Protein AF-A0A496AYQ1-F1 (afdb_monomer)

Radius of gyration: 11.92 Å; Cα contacts (8 Å, |Δi|>4): 81; chains: 1; bounding box: 30×20×38 Å

Solvent-accessible surface area (backbone atoms only — not comparable to full-atom values): 3501 Å² total; per-residue (Å²): 131,53,75,65,60,53,52,46,54,54,51,48,54,54,39,45,75,71,61,30,47,75,35,48,60,92,68,66,57,59,74,80,36,61,29,25,32,30,32,63,33,81,46,76,93,86,40,67,38,70,64,46,80,46,67,74,41,83,132

Secondary structure (DSSP, 8-state):
--HHHHHHHHHHHHHHHTT-EEEEGGG--TTSSSEEEEEEEE-GGG-EEEEEEEES---

pLDDT: mean 89.69, std 9.53, range [45.84, 98.0]

Mean predicted aligned error: 4.27 Å

Structure (mmCIF, N/CA/C/O backbone):
data_AF-A0A496AYQ1-F1
#
_entry.id   AF-A0A496AYQ1-F1
#
loop_
_atom_site.group_PDB
_atom_site.id
_atom_site.type_symbol
_atom_site.label_atom_id
_atom_site.label_alt_id
_atom_site.label_comp_id
_atom_site.label_asym_id
_atom_site.label_entity_id
_atom_site.label_seq_id
_atom_site.pdbx_PDB_ins_code
_atom_site.Cartn_x
_atom_site.Cartn_y
_atom_site.Cartn_z
_atom_site.occupancy
_atom_site.B_iso_or_equiv
_atom_site.auth_seq_id
_atom_site.auth_comp_id
_atom_site.auth_asym_id
_atom_site.auth_atom_id
_atom_site.pdbx_PDB_model_num
ATOM 1 N N . MET A 1 1 ? 5.865 0.688 20.530 1.00 73.25 1 MET A N 1
ATOM 2 C CA . MET A 1 1 ? 5.357 1.036 19.186 1.00 73.25 1 MET A CA 1
ATOM 3 C C . MET A 1 1 ? 5.666 2.503 18.934 1.00 73.25 1 MET A C 1
ATOM 5 O O . MET A 1 1 ? 5.292 3.314 19.772 1.00 73.25 1 MET A O 1
ATOM 9 N N . THR A 1 2 ? 6.393 2.833 17.863 1.00 94.00 2 THR A N 1
ATOM 10 C CA . THR A 1 2 ? 6.661 4.233 17.480 1.00 94.00 2 THR A CA 1
ATOM 11 C C . THR A 1 2 ? 5.397 4.883 16.900 1.00 94.00 2 THR A C 1
ATOM 13 O O . THR A 1 2 ? 4.491 4.153 16.477 1.00 94.00 2 THR A O 1
ATOM 16 N N . PRO A 1 3 ? 5.297 6.225 16.867 1.00 95.12 3 PRO A N 1
ATOM 17 C CA . PRO A 1 3 ? 4.191 6.909 16.193 1.00 95.12 3 PRO A CA 1
ATOM 18 C C . PRO A 1 3 ? 4.019 6.444 14.738 1.00 95.12 3 PRO A C 1
ATOM 20 O O . PRO A 1 3 ? 2.905 6.144 14.316 1.00 95.12 3 PRO A O 1
ATOM 23 N N . GLU A 1 4 ? 5.123 6.261 14.016 1.00 92.81 4 GLU A N 1
ATOM 24 C CA . GLU A 1 4 ? 5.156 5.772 12.638 1.00 92.81 4 GLU A CA 1
ATOM 25 C C . GLU A 1 4 ? 4.645 4.331 12.529 1.00 92.81 4 GLU A C 1
ATOM 27 O O . GLU A 1 4 ? 3.847 4.026 11.647 1.00 92.81 4 GLU A O 1
ATOM 32 N N . ALA A 1 5 ? 5.013 3.446 13.462 1.00 93.12 5 ALA A N 1
ATOM 33 C CA . ALA A 1 5 ? 4.500 2.075 13.489 1.00 93.12 5 ALA A CA 1
ATOM 34 C C . ALA A 1 5 ? 2.993 2.012 13.802 1.00 93.12 5 ALA A C 1
ATOM 36 O O . ALA A 1 5 ? 2.300 1.104 13.339 1.00 93.12 5 ALA A O 1
ATOM 37 N N . LYS A 1 6 ? 2.470 2.972 14.576 1.00 95.44 6 LYS A N 1
ATOM 38 C CA . LYS A 1 6 ? 1.025 3.107 14.810 1.00 95.44 6 LYS A CA 1
ATOM 39 C C . LYS A 1 6 ? 0.311 3.595 13.553 1.00 95.44 6 LYS A C 1
ATO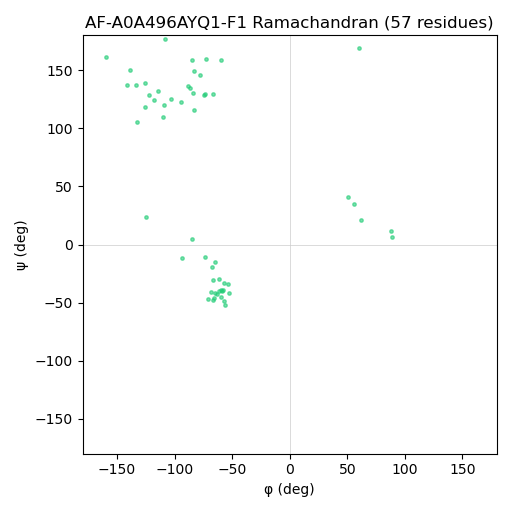M 41 O O . LYS A 1 6 ? -0.703 3.021 13.173 1.00 95.44 6 LYS A O 1
ATOM 46 N N . ALA A 1 7 ? 0.847 4.630 12.908 1.00 95.12 7 ALA A N 1
ATOM 47 C CA . ALA A 1 7 ? 0.305 5.152 11.657 1.00 95.12 7 ALA A CA 1
ATOM 48 C C . ALA A 1 7 ? 0.291 4.074 10.564 1.00 95.12 7 ALA A C 1
ATOM 50 O O . ALA A 1 7 ? -0.699 3.945 9.850 1.00 95.12 7 ALA A O 1
ATOM 51 N N . ARG A 1 8 ? 1.346 3.252 10.494 1.00 95.38 8 ARG A N 1
ATOM 52 C CA . ARG A 1 8 ? 1.467 2.156 9.531 1.00 95.38 8 ARG A CA 1
ATOM 53 C C . ARG A 1 8 ? 0.312 1.160 9.630 1.00 95.38 8 ARG A C 1
ATOM 55 O O . ARG A 1 8 ? -0.337 0.933 8.624 1.00 95.38 8 ARG A O 1
ATOM 62 N N . GLN A 1 9 ? -0.032 0.699 10.833 1.00 95.81 9 GLN A N 1
ATOM 63 C CA . GLN A 1 9 ? -1.175 -0.205 11.045 1.00 95.81 9 GLN A CA 1
ATOM 64 C C . GLN A 1 9 ? -2.515 0.391 10.595 1.00 95.81 9 GLN A C 1
ATOM 66 O O . GLN A 1 9 ? -3.351 -0.316 10.031 1.00 95.81 9 GLN A O 1
ATOM 71 N N . THR A 1 10 ? -2.727 1.690 10.830 1.00 96.88 10 THR A N 1
ATOM 72 C CA . THR A 1 10 ? -3.938 2.375 10.358 1.00 96.88 10 THR A CA 1
ATOM 73 C C . THR A 1 10 ? -3.976 2.422 8.833 1.00 96.88 10 THR A C 1
ATOM 75 O O . THR A 1 10 ? -5.004 2.107 8.240 1.00 96.88 10 THR A O 1
ATOM 78 N N . ILE A 1 11 ? -2.860 2.789 8.196 1.00 96.81 11 ILE A N 1
ATOM 79 C CA . ILE A 1 11 ? -2.755 2.866 6.733 1.00 96.81 11 ILE A CA 1
ATOM 80 C C . ILE A 1 11 ? -2.945 1.481 6.112 1.00 96.81 11 ILE A C 1
ATOM 82 O O . ILE A 1 11 ? -3.689 1.354 5.145 1.00 96.81 11 ILE A O 1
ATOM 86 N N . ASP A 1 12 ? -2.337 0.453 6.703 1.00 96.81 12 ASP A N 1
ATOM 87 C CA . ASP A 1 12 ? -2.482 -0.932 6.269 1.00 96.81 12 ASP A CA 1
ATOM 88 C C . ASP A 1 12 ? -3.951 -1.357 6.260 1.00 96.81 12 ASP A C 1
ATOM 90 O O . ASP A 1 12 ? -4.488 -1.740 5.224 1.00 96.81 12 ASP A O 1
ATOM 94 N N . SER A 1 13 ? -4.644 -1.141 7.380 1.00 97.56 13 SER A N 1
ATOM 95 C CA . SER A 1 13 ? -6.069 -1.467 7.493 1.00 97.56 13 SER A CA 1
ATOM 96 C C 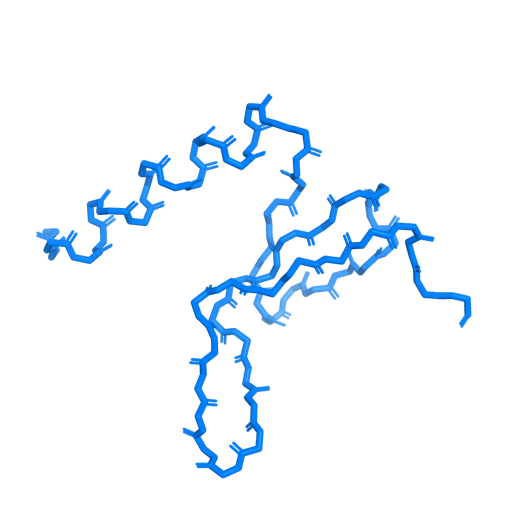. SER A 1 13 ? -6.913 -0.738 6.438 1.00 97.56 13 SER A C 1
ATOM 98 O O . SER A 1 13 ? -7.849 -1.310 5.877 1.00 97.56 13 SER A O 1
ATOM 100 N N . MET A 1 14 ? -6.597 0.530 6.147 1.00 98.00 14 MET A N 1
ATOM 101 C CA . MET A 1 14 ? -7.302 1.318 5.129 1.00 98.00 14 MET A CA 1
ATOM 102 C C . MET A 1 14 ? -7.047 0.800 3.710 1.00 98.00 14 MET A C 1
ATOM 104 O O . MET A 1 14 ? -7.979 0.749 2.905 1.00 98.00 14 MET A O 1
ATOM 108 N N . LEU A 1 15 ? -5.807 0.419 3.401 1.00 96.69 15 LEU A N 1
ATOM 109 C CA . LEU A 1 15 ? -5.417 -0.131 2.105 1.00 96.69 15 LEU A CA 1
ATOM 110 C C . LEU A 1 15 ? -6.074 -1.496 1.871 1.00 96.69 15 LEU A C 1
ATOM 112 O O . LEU A 1 15 ? -6.716 -1.678 0.837 1.00 96.69 15 LEU A O 1
ATOM 116 N N . GLU A 1 16 ? -6.015 -2.402 2.849 1.00 96.00 16 GLU A N 1
ATOM 117 C CA . GLU A 1 16 ? -6.674 -3.714 2.781 1.00 96.00 16 GLU A CA 1
ATOM 118 C C . GLU A 1 16 ? -8.191 -3.575 2.607 1.00 96.00 16 GLU A C 1
ATOM 120 O O . GLU A 1 16 ? -8.779 -4.197 1.724 1.00 96.00 16 GLU A O 1
ATOM 125 N N . THR A 1 17 ? -8.830 -2.684 3.377 1.00 97.06 17 THR A N 1
ATOM 126 C CA . THR A 1 17 ? -10.275 -2.403 3.248 1.00 97.06 17 THR A CA 1
ATOM 127 C C . THR A 1 17 ? -10.630 -1.849 1.866 1.00 97.06 17 THR A C 1
ATOM 129 O O . THR A 1 17 ? -11.729 -2.076 1.363 1.00 97.06 17 THR A O 1
ATOM 132 N N . SER A 1 18 ? -9.696 -1.140 1.232 1.00 95.44 18 SER A N 1
ATOM 133 C CA . SER A 1 18 ? -9.852 -0.600 -0.121 1.00 95.44 18 SER A CA 1
ATOM 134 C C . SER A 1 18 ? -9.503 -1.615 -1.222 1.00 95.44 18 SER A C 1
ATOM 136 O O . SER A 1 18 ? -9.510 -1.253 -2.397 1.00 95.44 18 SER A O 1
ATOM 138 N N . GLY A 1 19 ? -9.206 -2.870 -0.866 1.00 92.81 19 GLY A N 1
ATOM 139 C CA . GLY A 1 19 ? -8.928 -3.960 -1.805 1.00 92.81 19 GLY A CA 1
ATOM 140 C C . GLY A 1 19 ? -7.467 -4.083 -2.244 1.00 92.81 19 GLY A C 1
ATOM 141 O O . GLY A 1 19 ? -7.184 -4.826 -3.182 1.00 92.81 19 GLY A O 1
ATOM 142 N N . TRP A 1 20 ? -6.537 -3.377 -1.597 1.00 95.38 20 TRP A N 1
ATOM 143 C CA . TRP A 1 20 ? -5.110 -3.508 -1.888 1.00 95.38 20 TRP A CA 1
ATOM 144 C C . TRP A 1 20 ? -4.506 -4.682 -1.136 1.00 95.38 20 TRP A C 1
ATOM 146 O O . TRP A 1 20 ? -4.630 -4.779 0.084 1.00 95.38 20 TRP A O 1
ATOM 156 N N . GLN A 1 21 ? -3.771 -5.528 -1.850 1.00 94.56 21 GLN A N 1
ATOM 157 C CA . GLN A 1 21 ? -2.967 -6.559 -1.219 1.00 94.56 21 GLN A CA 1
ATOM 158 C C . GLN A 1 21 ? -1.631 -5.976 -0.775 1.00 94.56 21 GLN A C 1
ATOM 160 O O . GLN A 1 21 ? -0.822 -5.553 -1.605 1.00 94.56 21 GLN A O 1
ATOM 165 N N . ILE A 1 22 ? -1.392 -5.959 0.533 1.00 94.81 22 ILE A N 1
ATOM 166 C CA . ILE A 1 22 ? -0.163 -5.397 1.083 1.00 94.81 22 ILE A CA 1
ATOM 167 C C . ILE A 1 22 ? 0.945 -6.440 1.115 1.00 94.81 22 ILE A C 1
ATOM 169 O O . ILE A 1 22 ? 0.734 -7.571 1.543 1.00 94.81 22 ILE A O 1
ATOM 173 N N . GLN A 1 23 ? 2.139 -6.040 0.688 1.00 93.88 23 GLN A N 1
ATOM 174 C CA . GLN A 1 23 ? 3.308 -6.906 0.610 1.00 93.88 23 GLN A CA 1
ATOM 175 C C . GLN A 1 23 ? 4.561 -6.173 1.089 1.00 93.88 23 GLN A C 1
ATOM 177 O O . GLN A 1 23 ? 4.683 -4.954 0.958 1.00 93.88 23 GLN A O 1
ATOM 182 N N . ASN A 1 24 ? 5.518 -6.909 1.648 1.00 92.31 24 ASN A N 1
ATOM 183 C CA . ASN A 1 24 ? 6.834 -6.356 1.957 1.00 92.31 24 ASN A CA 1
ATOM 184 C C . ASN A 1 24 ? 7.712 -6.403 0.705 1.00 92.31 24 ASN A C 1
ATOM 186 O O . ASN A 1 24 ? 7.602 -7.329 -0.092 1.00 92.31 24 ASN A O 1
ATOM 190 N N . TYR A 1 25 ? 8.645 -5.459 0.557 1.00 87.38 25 TYR A N 1
ATOM 191 C CA . TYR A 1 25 ? 9.560 -5.447 -0.591 1.00 87.38 25 TYR A CA 1
ATOM 192 C C . TYR A 1 25 ? 10.321 -6.771 -0.800 1.00 87.38 25 TYR A C 1
ATOM 194 O O . TYR A 1 25 ? 10.569 -7.164 -1.936 1.00 87.38 25 TYR A O 1
ATOM 202 N N . ALA A 1 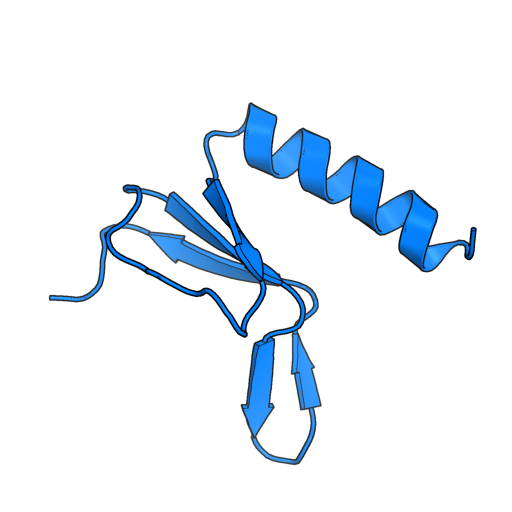26 ? 10.674 -7.480 0.275 1.00 85.44 26 ALA A N 1
ATOM 203 C CA . ALA A 1 26 ? 11.371 -8.766 0.182 1.00 85.44 26 ALA A CA 1
ATOM 204 C C . ALA A 1 26 ? 10.516 -9.898 -0.423 1.00 85.44 26 ALA A C 1
ATOM 206 O O . ALA A 1 26 ? 11.069 -10.891 -0.882 1.00 85.44 26 ALA A O 1
ATOM 207 N N . GLU A 1 27 ? 9.193 -9.746 -0.420 1.00 78.88 27 GLU A N 1
ATOM 208 C CA . GLU A 1 27 ? 8.211 -10.777 -0.775 1.00 78.88 27 GLU A CA 1
ATOM 209 C C . GLU A 1 27 ? 7.268 -10.286 -1.883 1.00 78.88 27 GLU A C 1
ATOM 211 O O . GLU A 1 27 ? 6.130 -10.737 -1.968 1.00 78.88 27 GLU A O 1
ATOM 216 N N . HIS A 1 28 ? 7.701 -9.311 -2.690 1.00 78.62 28 HIS A N 1
ATOM 217 C CA . HIS A 1 28 ? 6.801 -8.673 -3.639 1.00 78.62 28 HIS A CA 1
ATOM 218 C C . HIS A 1 28 ? 6.484 -9.558 -4.853 1.00 78.62 28 HIS A C 1
ATOM 220 O O . HIS A 1 28 ? 7.373 -10.017 -5.566 1.00 78.62 28 HIS A O 1
ATOM 226 N N . ASP A 1 29 ? 5.193 -9.700 -5.114 1.00 82.25 29 ASP A N 1
ATOM 227 C CA . ASP A 1 29 ? 4.572 -10.285 -6.288 1.00 82.2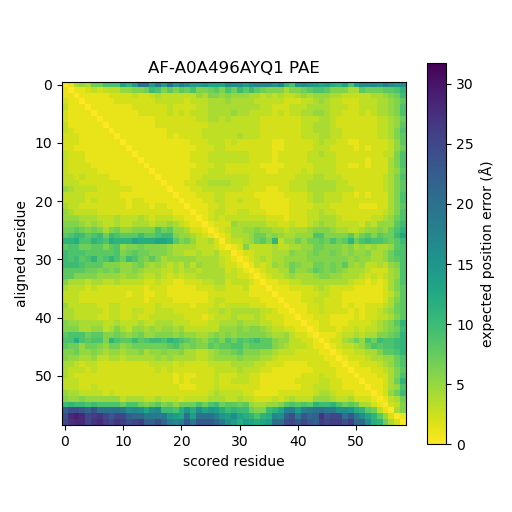5 29 ASP A CA 1
ATOM 228 C C . ASP A 1 29 ? 3.472 -9.326 -6.765 1.00 82.25 29 ASP A C 1
ATOM 230 O O . ASP A 1 29 ? 2.410 -9.178 -6.150 1.00 82.25 29 ASP A O 1
ATOM 234 N N . THR A 1 30 ? 3.755 -8.623 -7.859 1.00 80.50 30 THR A N 1
ATOM 235 C CA . THR A 1 30 ? 2.831 -7.655 -8.462 1.00 80.50 30 THR A CA 1
ATOM 236 C C . THR A 1 30 ? 1.661 -8.307 -9.198 1.00 80.50 30 THR A C 1
ATOM 238 O O . THR A 1 30 ? 0.736 -7.587 -9.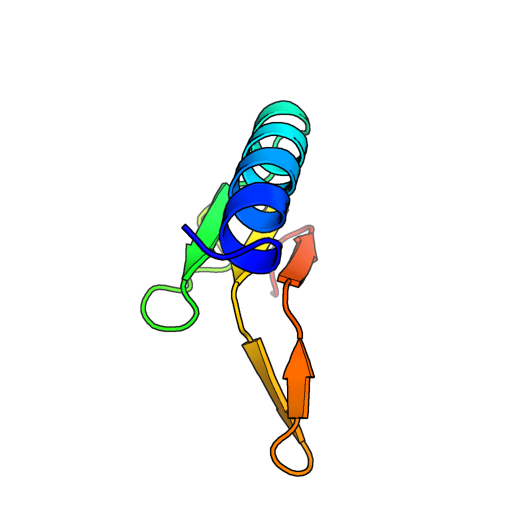562 1.00 80.50 30 THR A O 1
ATOM 241 N N . ASP A 1 31 ? 1.692 -9.625 -9.420 1.00 81.56 31 ASP A N 1
ATOM 242 C CA . ASP A 1 31 ? 0.617 -10.390 -10.071 1.00 81.56 31 ASP A CA 1
ATOM 243 C C . ASP A 1 31 ? -0.363 -11.002 -9.055 1.00 81.56 31 ASP A C 1
ATOM 245 O O . ASP A 1 31 ? -1.462 -11.428 -9.398 1.00 81.56 31 ASP A O 1
ATOM 249 N N . ALA A 1 32 ? -0.013 -10.982 -7.765 1.00 84.38 32 ALA A N 1
ATOM 250 C CA . ALA A 1 32 ? -0.809 -11.618 -6.720 1.00 84.38 32 ALA A CA 1
ATOM 251 C C . ALA A 1 32 ? -2.206 -10.990 -6.505 1.00 84.38 32 ALA A C 1
ATOM 253 O O . ALA A 1 32 ? -3.055 -11.593 -5.849 1.00 84.38 32 ALA A O 1
ATOM 254 N N . SER A 1 33 ? -2.454 -9.782 -7.024 1.00 86.50 33 SER A N 1
ATOM 255 C CA . SER A 1 33 ? -3.765 -9.122 -7.045 1.00 86.50 33 SER A CA 1
ATOM 256 C C . SER A 1 33 ? -3.809 -8.032 -8.122 1.00 86.50 33 SER A C 1
ATOM 258 O O . SER A 1 33 ? -2.776 -7.508 -8.530 1.00 86.50 33 SER A O 1
ATOM 260 N N . LEU A 1 34 ? -5.016 -7.610 -8.524 1.00 89.12 34 LEU A N 1
ATOM 261 C CA . LEU A 1 34 ? -5.209 -6.439 -9.388 1.00 89.12 34 LEU A CA 1
ATOM 262 C C . LEU A 1 34 ? -4.603 -5.164 -8.776 1.00 89.12 34 LEU A C 1
ATOM 264 O O . LEU A 1 34 ? -4.160 -4.292 -9.521 1.00 89.12 34 LEU A O 1
ATOM 268 N N . GLY A 1 35 ? -4.614 -5.047 -7.443 1.00 92.31 35 GLY A N 1
ATOM 269 C CA . GLY A 1 35 ? -4.034 -3.935 -6.693 1.00 92.31 35 GLY A CA 1
ATOM 270 C C . GLY A 1 35 ? -3.047 -4.434 -5.641 1.00 92.31 35 GLY A C 1
ATOM 271 O O . GLY A 1 35 ? -3.442 -5.136 -4.709 1.00 92.31 35 GLY A O 1
ATOM 272 N N . VAL A 1 36 ? -1.776 -4.043 -5.756 1.00 94.00 36 VAL A N 1
ATOM 273 C CA . VAL A 1 36 ? -0.700 -4.432 -4.830 1.00 94.00 36 VAL A CA 1
ATOM 274 C C . VAL A 1 36 ? -0.047 -3.195 -4.217 1.00 94.00 36 VAL A C 1
ATOM 276 O O . VAL A 1 36 ? 0.367 -2.281 -4.925 1.00 94.00 36 VAL A O 1
ATOM 279 N N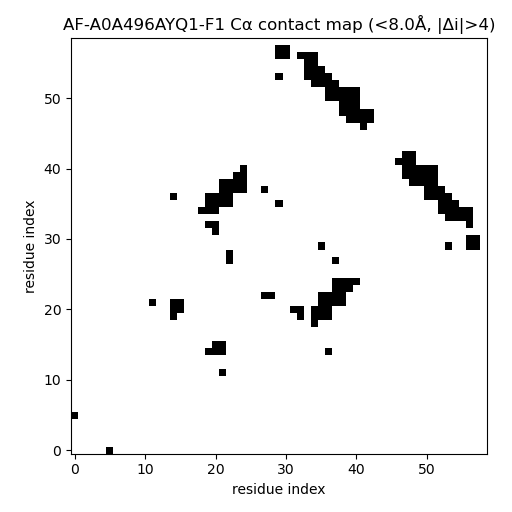 . ALA A 1 37 ? 0.062 -3.167 -2.891 1.00 95.44 37 ALA A N 1
ATOM 280 C CA . ALA A 1 37 ? 0.747 -2.122 -2.138 1.00 95.44 37 ALA A CA 1
ATOM 281 C C . ALA A 1 37 ? 2.044 -2.677 -1.532 1.00 95.44 37 ALA A C 1
ATOM 283 O O . ALA A 1 37 ? 2.003 -3.468 -0.593 1.00 95.44 37 ALA A O 1
ATOM 284 N N . ILE A 1 38 ? 3.205 -2.259 -2.041 1.00 94.25 38 ILE A N 1
ATOM 285 C CA . ILE A 1 38 ? 4.507 -2.711 -1.535 1.00 94.25 38 ILE A CA 1
ATOM 286 C C . ILE A 1 38 ? 5.040 -1.724 -0.496 1.00 94.25 38 ILE A C 1
ATOM 288 O O . ILE A 1 38 ? 5.234 -0.545 -0.798 1.00 94.25 38 ILE A O 1
ATOM 292 N N . ARG A 1 39 ? 5.318 -2.213 0.714 1.00 94.69 39 ARG A N 1
ATOM 293 C CA . ARG A 1 39 ? 5.885 -1.433 1.821 1.00 94.69 39 ARG A CA 1
ATOM 294 C C . ARG A 1 39 ? 7.388 -1.205 1.673 1.00 94.69 39 ARG A C 1
ATOM 296 O O . ARG A 1 39 ? 8.127 -2.087 1.235 1.00 94.69 39 ARG A O 1
ATOM 303 N N . GLU A 1 40 ? 7.833 -0.041 2.141 1.00 92.19 40 GLU A N 1
ATOM 304 C CA . GLU A 1 40 ? 9.241 0.358 2.277 1.00 92.19 40 GLU A CA 1
ATOM 305 C C . GLU A 1 40 ? 10.085 0.150 1.002 1.00 92.19 40 GLU A C 1
ATOM 307 O O . GLU A 1 40 ? 11.241 -0.294 1.059 1.00 92.19 40 GLU A O 1
ATOM 312 N N . TYR A 1 41 ? 9.504 0.475 -0.153 1.00 92.06 41 TYR A N 1
ATOM 313 C CA . TYR A 1 41 ? 10.087 0.227 -1.466 1.00 92.06 41 TYR A CA 1
ATOM 314 C C . TYR A 1 41 ? 11.350 1.083 -1.701 1.00 92.06 41 TYR A C 1
ATOM 316 O O . TYR A 1 41 ? 11.304 2.305 -1.511 1.00 92.06 41 TYR A O 1
ATOM 324 N N . PRO A 1 42 ? 12.483 0.490 -2.126 1.00 92.25 42 PRO A N 1
ATOM 325 C CA . PRO A 1 42 ? 13.710 1.226 -2.401 1.00 92.25 42 PRO A CA 1
ATOM 326 C C . PRO A 1 42 ? 13.613 2.030 -3.704 1.00 92.25 42 PRO A C 1
ATOM 328 O O . PRO A 1 42 ? 13.275 1.511 -4.767 1.00 92.25 42 PRO A O 1
ATOM 331 N N . LEU A 1 43 ? 13.962 3.311 -3.629 1.00 90.25 43 LEU A N 1
ATOM 332 C CA . LEU A 1 43 ? 14.020 4.237 -4.756 1.00 90.25 43 LEU A CA 1
ATOM 333 C C . LEU A 1 43 ? 15.477 4.576 -5.116 1.00 90.25 43 LEU A C 1
ATOM 335 O O . LEU A 1 43 ? 16.437 4.144 -4.473 1.00 90.25 43 LEU A O 1
ATOM 339 N N . ARG A 1 44 ? 15.656 5.372 -6.178 1.00 92.00 44 ARG A N 1
ATOM 340 C CA . ARG A 1 44 ? 16.967 5.929 -6.554 1.00 92.00 44 ARG A CA 1
ATOM 341 C C . ARG A 1 44 ? 17.529 6.792 -5.413 1.00 92.00 44 ARG A C 1
ATOM 343 O O . ARG A 1 44 ? 16.793 7.273 -4.558 1.00 92.00 44 ARG A O 1
ATOM 350 N N . PHE A 1 45 ? 18.846 6.996 -5.421 1.00 90.44 45 PHE A N 1
ATOM 351 C CA . PHE A 1 45 ? 19.546 7.863 -4.462 1.00 90.44 45 PHE A CA 1
ATOM 352 C C . PHE A 1 45 ? 19.307 7.505 -2.986 1.00 90.44 45 PHE A C 1
ATOM 354 O O . PHE A 1 45 ? 19.277 8.382 -2.128 1.00 90.44 45 PHE A O 1
ATOM 361 N N . ASN A 1 46 ? 19.161 6.209 -2.688 1.00 86.81 46 ASN A N 1
ATOM 362 C CA . ASN A 1 46 ? 19.011 5.696 -1.324 1.00 86.81 46 ASN A CA 1
ATOM 363 C C . ASN A 1 46 ? 17.752 6.203 -0.592 1.00 86.81 46 ASN A C 1
ATOM 365 O O . ASN A 1 46 ? 17.690 6.180 0.638 1.00 86.81 46 ASN A O 1
ATOM 369 N N . GLN A 1 47 ? 16.752 6.661 -1.349 1.00 92.00 47 GLN A N 1
ATOM 370 C CA . GLN A 1 47 ? 15.445 7.043 -0.828 1.00 92.00 47 GLN A CA 1
ATOM 371 C C . GLN A 1 47 ? 14.539 5.812 -0.711 1.00 92.00 47 GLN A C 1
ATOM 373 O O . GLN A 1 47 ? 14.759 4.798 -1.376 1.00 92.00 47 GLN A O 1
ATOM 378 N N . ARG A 1 48 ? 13.506 5.889 0.132 1.00 92.06 48 ARG A N 1
ATOM 379 C CA . ARG A 1 48 ? 12.496 4.833 0.279 1.00 92.06 48 ARG A CA 1
ATOM 380 C C . ARG A 1 48 ? 11.106 5.445 0.267 1.00 92.06 48 ARG A C 1
ATOM 382 O O . ARG A 1 48 ? 10.892 6.476 0.898 1.00 92.06 48 ARG A O 1
ATOM 389 N N . ALA A 1 49 ? 10.185 4.807 -0.442 1.00 93.88 49 ALA A N 1
ATOM 390 C CA . ALA A 1 49 ? 8.764 5.096 -0.315 1.00 93.88 49 ALA A CA 1
ATOM 391 C C . ALA A 1 49 ? 8.176 4.221 0.794 1.00 93.88 49 ALA A C 1
ATOM 393 O O . ALA A 1 49 ? 8.456 3.024 0.834 1.00 93.88 49 ALA A O 1
ATOM 394 N N . ASP A 1 50 ? 7.334 4.783 1.661 1.00 93.38 50 ASP A N 1
ATOM 395 C CA . ASP A 1 50 ? 6.600 3.989 2.653 1.00 93.38 50 ASP A CA 1
ATOM 396 C C . ASP A 1 50 ? 5.677 2.964 1.989 1.00 93.38 50 ASP A C 1
ATOM 398 O O . ASP A 1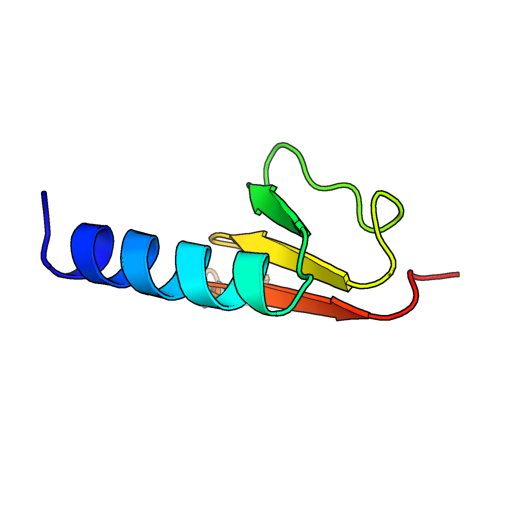 50 ? 5.619 1.822 2.439 1.00 93.38 50 ASP A O 1
ATOM 402 N N . TYR A 1 51 ? 5.017 3.363 0.897 1.00 94.56 51 TYR A N 1
ATOM 403 C CA . TYR A 1 51 ? 4.179 2.504 0.067 1.00 94.56 51 TYR A CA 1
ATOM 404 C C . TYR A 1 51 ? 4.359 2.847 -1.408 1.00 94.56 51 TYR A C 1
ATOM 406 O O . TYR A 1 51 ? 4.353 4.021 -1.783 1.00 94.56 51 TYR A O 1
ATOM 414 N N . LEU A 1 52 ? 4.460 1.820 -2.244 1.00 93.56 52 LEU A N 1
ATOM 415 C CA . LEU A 1 52 ? 4.355 1.928 -3.693 1.00 93.56 52 LEU A CA 1
ATOM 416 C C . LEU A 1 52 ? 3.150 1.107 -4.159 1.00 93.56 52 LEU A C 1
ATOM 418 O O . LEU A 1 52 ? 3.045 -0.074 -3.835 1.00 93.56 52 LEU A O 1
ATOM 422 N N . LEU A 1 53 ? 2.228 1.749 -4.874 1.00 93.19 53 LEU A N 1
ATOM 423 C CA . LEU A 1 53 ? 0.950 1.169 -5.280 1.00 93.19 53 LEU A CA 1
ATOM 424 C C . LEU A 1 53 ? 0.987 0.770 -6.761 1.00 93.19 53 LEU A C 1
ATOM 426 O O . LEU A 1 53 ? 1.262 1.610 -7.618 1.00 93.19 53 LEU A O 1
ATOM 430 N N . PHE A 1 54 ? 0.680 -0.490 -7.054 1.00 90.69 54 PHE A N 1
ATOM 431 C CA . PHE A 1 54 ? 0.624 -1.076 -8.394 1.00 90.69 54 PHE A CA 1
ATOM 432 C C . PHE A 1 54 ? -0.808 -1.492 -8.730 1.00 90.69 54 PHE A C 1
ATOM 434 O O . PHE A 1 54 ? -1.452 -2.161 -7.927 1.00 90.69 54 PHE A O 1
ATOM 441 N N . ILE A 1 55 ? -1.299 -1.123 -9.915 1.00 90.56 55 ILE A N 1
ATOM 442 C CA . ILE A 1 55 ? -2.623 -1.519 -10.419 1.00 90.56 55 ILE A CA 1
ATOM 443 C C . ILE A 1 55 ? -2.460 -2.177 -11.784 1.00 90.56 55 ILE A C 1
ATOM 445 O O . ILE A 1 55 ? -1.741 -1.648 -12.628 1.00 90.56 55 ILE A O 1
ATOM 449 N N . GLY A 1 56 ? -3.203 -3.259 -12.018 1.00 81.62 56 GLY A N 1
ATOM 450 C CA . GLY A 1 56 ? -3.348 -3.871 -13.341 1.00 81.62 56 GLY A CA 1
ATOM 451 C C . GLY A 1 56 ? -2.305 -4.930 -13.677 1.00 81.62 56 GLY A C 1
ATOM 452 O O . GLY A 1 56 ? -2.294 -5.392 -14.815 1.00 81.62 56 GLY A O 1
ATOM 453 N N . GLY A 1 57 ? -1.445 -5.299 -12.720 1.00 66.38 57 GLY A N 1
ATOM 454 C CA . GLY A 1 57 ? -0.218 -6.039 -13.012 1.00 66.38 57 GLY A CA 1
ATOM 455 C C . GLY A 1 57 ? 0.704 -5.247 -13.951 1.00 66.38 57 GLY A C 1
ATOM 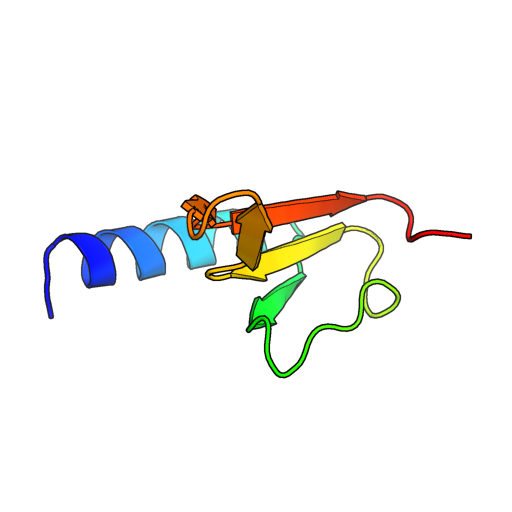456 O O . GLY A 1 57 ? 0.331 -4.220 -14.519 1.00 66.38 57 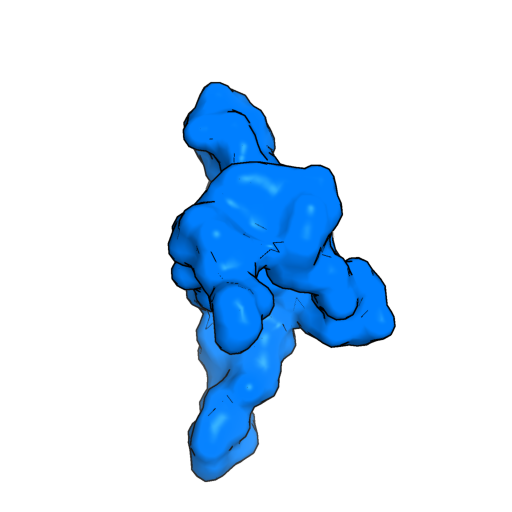GLY A O 1
ATOM 457 N N . VAL A 1 58 ? 1.943 -5.695 -14.116 1.00 57.38 58 VAL A N 1
ATOM 458 C CA . VAL A 1 58 ? 2.789 -5.232 -15.224 1.00 57.38 58 VAL A CA 1
ATOM 459 C C . VAL A 1 58 ? 2.915 -6.399 -16.194 1.00 57.38 58 VAL A C 1
ATOM 461 O O . VAL A 1 58 ? 3.363 -7.472 -15.800 1.00 57.38 58 VAL A O 1
ATOM 464 N N . VAL A 1 59 ? 2.458 -6.163 -17.426 1.00 45.84 59 VAL A N 1
ATOM 465 C CA . VAL A 1 59 ? 2.641 -7.011 -18.618 1.00 45.84 59 VAL A CA 1
ATOM 466 C C . VAL A 1 59 ? 4.116 -7.225 -18.935 1.00 45.84 59 VAL A C 1
ATOM 468 O O . VAL A 1 59 ? 4.888 -6.251 -18.770 1.00 45.84 59 VAL A O 1
#

Sequence (59 aa):
MTPEAKARQTIDSMLETSGWQIQNYAEHDTDASLGVAIREYPLRFNQRADYLLFIGGVV

Nearest PDB structures (foldseek):
  5j16-assembly2_B  TM=4.503E-01  e=2.624E+00  Staphylococcus aureus subsp. aureus MSSA476
  2nw0-assembly2_B  TM=4.722E-01  e=9.368E+00  Bacteriophage sp.

Foldseek 3Di:
DDPVVVVLVVVVVVCVVVVEDEDEPVGDDQPPGQKYWYAQDADPPRDTDRIDIDGRGDD